Protein AF-A0A355GIK4-F1 (afdb_monomer)

Mean predicted aligned error: 14.81 Å

Foldseek 3Di:
DDPDPPPPDDADPPDDDDRDPDDPPVCPCVLVVLLVSLVPDDDDQDAKDWDKDKDFDCVQPPDPVVCVVPDPDDRDGDIAIDTAFIAGNVSHTPDGDDDPVVVVVVCVQVVDVVNVVVVVVPPPPDPDDDDDPPVPPDP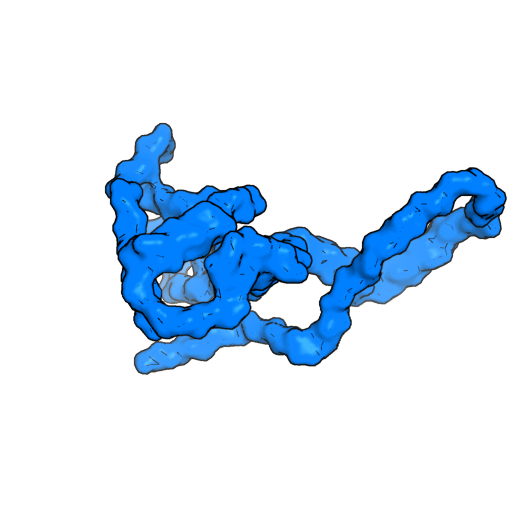RPPPVPPDRPDDDPPDD

Solvent-accessible surface area (backbone atoms only — not comparable to full-atom values): 10556 Å² total; per-residue (Å²): 134,83,88,74,68,84,65,94,70,64,90,62,58,94,88,48,93,62,82,56,78,85,72,72,84,85,59,78,58,53,59,59,52,52,49,51,47,60,76,74,47,93,73,75,92,66,76,65,45,78,43,65,46,78,48,68,48,70,87,59,58,51,58,64,79,61,39,64,75,75,41,92,66,82,84,64,83,54,74,43,78,38,70,33,35,35,26,37,78,86,60,47,75,78,43,80,45,73,54,65,66,59,46,52,55,51,44,64,55,68,73,32,66,66,55,50,52,50,56,63,69,68,54,70,91,79,76,76,87,79,85,79,82,71,77,76,73,70,73,80,81,77,60,89,81,64,78,79,81,74,69,80,82,87,76,132

Radius of gyration: 21.33 Å; Cα contacts (8 Å, |Δi|>4): 105; chains: 1; bounding box: 46×63×47 Å

pLDDT: mean 70.77, std 18.94, range [31.16, 92.62]

Structure (mmCIF, N/CA/C/O backbone):
data_AF-A0A355GIK4-F1
#
_entry.id   AF-A0A355GIK4-F1
#
loop_
_atom_site.group_PDB
_atom_site.id
_atom_site.type_symbol
_atom_site.label_atom_id
_atom_site.label_alt_id
_atom_site.label_comp_id
_atom_site.label_asym_id
_atom_site.label_entity_id
_atom_site.label_seq_id
_atom_site.pdbx_PDB_ins_code
_atom_site.Cartn_x
_atom_site.Cartn_y
_atom_site.Cartn_z
_atom_site.occupancy
_atom_site.B_iso_or_equiv
_atom_site.auth_seq_id
_atom_site.auth_comp_id
_atom_site.auth_asym_id
_atom_site.auth_atom_id
_atom_site.pdbx_PDB_model_num
ATOM 1 N N . TYR A 1 1 ? -5.001 -15.702 9.361 1.00 47.53 1 TYR A N 1
ATOM 2 C CA . TYR A 1 1 ? -5.570 -14.662 8.485 1.00 47.53 1 TYR A CA 1
ATOM 3 C C . TYR A 1 1 ? -7.076 -14.863 8.499 1.00 47.53 1 TYR A C 1
ATOM 5 O O . TYR A 1 1 ? -7.494 -16.013 8.506 1.00 47.53 1 TYR A O 1
ATOM 13 N N . TYR A 1 2 ? -7.875 -13.801 8.593 1.00 42.12 2 TYR A N 1
ATOM 14 C CA . TYR A 1 2 ? -9.332 -13.912 8.485 1.00 42.12 2 TYR A CA 1
ATOM 15 C C . TYR A 1 2 ? -9.713 -13.623 7.034 1.00 42.12 2 TYR A C 1
ATOM 17 O O . TYR A 1 2 ? -9.331 -12.581 6.499 1.00 42.12 2 TYR A O 1
ATOM 25 N N . GLU A 1 3 ? -10.399 -14.558 6.380 1.00 49.03 3 GLU A N 1
ATOM 26 C CA . GLU A 1 3 ? -10.952 -14.338 5.047 1.00 49.03 3 GLU A CA 1
ATOM 27 C C . GLU A 1 3 ? -12.165 -13.416 5.187 1.00 49.03 3 GLU A C 1
ATOM 29 O O . GLU A 1 3 ? -13.257 -13.823 5.582 1.00 49.03 3 GLU A O 1
ATOM 34 N N . LEU A 1 4 ? -11.941 -12.127 4.943 1.00 51.03 4 LEU A N 1
ATOM 35 C CA . LEU A 1 4 ? -13.014 -11.147 4.895 1.00 51.03 4 LEU A CA 1
ATOM 36 C C . LEU A 1 4 ? -13.816 -11.417 3.631 1.00 51.03 4 LEU A C 1
ATOM 38 O O . LEU A 1 4 ? -13.263 -11.305 2.539 1.00 51.03 4 LEU A O 1
ATOM 42 N N . SER A 1 5 ? -15.078 -11.809 3.839 1.00 46.28 5 SER A N 1
ATOM 43 C CA . SER A 1 5 ? -16.131 -12.070 2.850 1.00 46.28 5 SER A CA 1
ATOM 44 C C . SER A 1 5 ? -15.741 -11.664 1.423 1.00 46.28 5 SER A C 1
ATOM 46 O O . SER A 1 5 ? -15.540 -10.462 1.195 1.00 46.28 5 SER A O 1
ATOM 48 N N . PRO A 1 6 ? -15.644 -12.606 0.457 1.00 50.72 6 PRO A N 1
ATOM 49 C CA . PRO A 1 6 ? -15.477 -12.236 -0.941 1.00 50.72 6 PRO A CA 1
ATOM 50 C C . PRO A 1 6 ? -16.642 -11.305 -1.269 1.00 50.72 6 PRO A C 1
ATOM 52 O O . PRO A 1 6 ? -17.799 -11.720 -1.222 1.00 50.72 6 PRO A O 1
ATOM 55 N N . GLY A 1 7 ? -16.347 -10.012 -1.451 1.00 53.59 7 GLY A N 1
ATOM 56 C CA . GLY A 1 7 ? -17.387 -8.991 -1.553 1.00 53.59 7 GLY A CA 1
ATOM 57 C C . GLY A 1 7 ? -18.446 -9.403 -2.584 1.00 53.59 7 GLY A C 1
ATOM 58 O O . GLY A 1 7 ? -18.107 -10.123 -3.523 1.00 53.59 7 GLY A O 1
ATOM 59 N N . P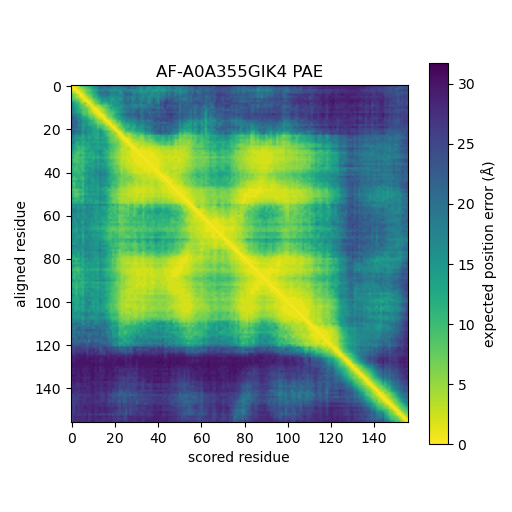RO A 1 8 ? -19.708 -8.946 -2.459 1.00 44.41 8 PRO A N 1
ATOM 60 C CA . PRO A 1 8 ? -20.866 -9.426 -3.236 1.00 44.41 8 PRO A CA 1
ATOM 61 C C . PRO A 1 8 ? -20.821 -9.035 -4.725 1.00 44.41 8 PRO A C 1
ATOM 63 O O . PRO A 1 8 ? -21.835 -8.968 -5.418 1.00 44.41 8 PRO A O 1
ATOM 66 N N . TRP A 1 9 ? -19.635 -8.719 -5.219 1.00 51.44 9 TRP A N 1
ATOM 67 C CA . TRP A 1 9 ? -19.331 -8.355 -6.576 1.00 51.44 9 TRP A CA 1
ATOM 68 C C . TRP A 1 9 ? -19.197 -9.660 -7.357 1.00 51.44 9 TRP A C 1
ATOM 70 O O . TRP A 1 9 ? -18.108 -10.206 -7.520 1.00 51.44 9 TRP A O 1
ATOM 80 N N . GLY A 1 10 ? -20.335 -10.169 -7.833 1.00 53.19 10 GLY A N 1
ATOM 81 C CA . GLY A 1 10 ? -20.323 -11.026 -9.014 1.00 53.19 10 GLY A CA 1
ATOM 82 C C . GLY A 1 10 ? -19.588 -10.328 -10.164 1.00 53.19 10 GLY A C 1
ATOM 83 O O . GLY A 1 10 ? -19.237 -9.148 -10.085 1.00 53.19 10 GLY A O 1
ATOM 84 N N . ASP A 1 11 ? -19.340 -11.045 -11.250 1.00 51.03 11 ASP A N 1
ATOM 85 C CA . ASP A 1 11 ? -18.487 -10.516 -12.304 1.00 51.03 11 ASP A CA 1
ATOM 86 C C . ASP A 1 11 ? -19.039 -9.219 -12.939 1.00 51.03 11 ASP A C 1
ATOM 88 O O . ASP A 1 11 ? -20.076 -9.200 -13.605 1.00 51.03 11 ASP A O 1
ATOM 92 N N . PHE A 1 12 ? -18.329 -8.103 -12.752 1.00 44.84 12 PHE A N 1
ATOM 93 C CA . PHE A 1 12 ? -18.653 -6.820 -13.374 1.00 44.84 12 PHE A CA 1
ATOM 94 C C . PHE A 1 12 ? -17.955 -6.694 -14.738 1.00 44.84 12 PHE A C 1
ATOM 96 O O . PHE A 1 12 ? -16.734 -6.525 -14.813 1.00 44.84 12 PHE A O 1
ATOM 103 N N . TYR A 1 13 ? -18.732 -6.731 -15.828 1.00 54.28 13 TYR A N 1
ATOM 104 C CA . TYR A 1 13 ? -18.228 -6.767 -17.213 1.00 54.28 13 TYR A CA 1
ATOM 105 C C . TYR A 1 13 ? -18.628 -5.546 -18.074 1.00 54.28 13 TY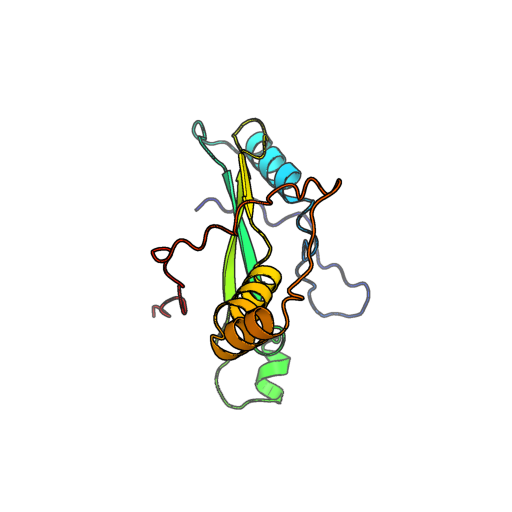R A C 1
ATOM 107 O O . TYR A 1 13 ? -19.374 -5.698 -19.042 1.00 54.28 13 TYR A O 1
ATOM 115 N N . PRO A 1 14 ? -18.140 -4.317 -17.820 1.00 43.53 14 PRO A N 1
ATOM 116 C CA . PRO A 1 14 ? -18.513 -3.170 -18.654 1.00 43.53 14 PRO A CA 1
ATOM 117 C C . PRO A 1 14 ? -17.868 -3.179 -20.058 1.00 43.53 14 PRO A C 1
ATOM 119 O O . PRO A 1 14 ? -18.393 -2.532 -20.954 1.00 43.53 14 PRO A O 1
ATOM 122 N N . TYR A 1 15 ? -16.757 -3.905 -20.275 1.00 50.78 15 TYR A N 1
ATOM 123 C CA . TYR A 1 15 ? -16.019 -3.934 -21.557 1.00 50.78 15 TYR A CA 1
ATOM 124 C C . TYR A 1 15 ? -15.461 -5.327 -21.925 1.00 50.78 15 TYR A C 1
ATOM 126 O O . TYR A 1 15 ? -14.346 -5.446 -22.431 1.00 50.78 15 TYR A O 1
ATOM 134 N N . GLY A 1 16 ? -16.222 -6.396 -21.666 1.00 55.69 16 GLY A N 1
ATOM 135 C CA . GLY A 1 16 ? -15.879 -7.769 -22.069 1.00 55.69 16 GLY A CA 1
ATOM 136 C C . GLY A 1 16 ? -15.727 -8.752 -20.907 1.00 55.69 16 GLY A C 1
ATOM 137 O O . GLY A 1 16 ? -15.741 -8.360 -19.746 1.00 55.69 16 GLY A O 1
ATOM 138 N N . LYS A 1 17 ? -15.570 -10.044 -21.234 1.00 56.59 17 LYS A N 1
ATOM 139 C CA . LYS A 1 17 ? -15.537 -11.179 -20.284 1.00 56.59 17 LYS A CA 1
ATOM 140 C C . LYS A 1 17 ? -14.224 -11.325 -19.494 1.00 56.59 17 LYS A C 1
ATOM 142 O O . LYS A 1 17 ? -13.940 -12.389 -18.956 1.00 56.59 17 LYS A O 1
ATOM 147 N N . LEU A 1 18 ? -13.387 -10.290 -19.452 1.00 54.59 18 LEU A N 1
ATOM 148 C CA . LEU A 1 18 ? -12.203 -10.291 -18.597 1.00 54.59 18 LEU A CA 1
ATOM 149 C C . LEU A 1 18 ? -12.644 -9.936 -17.178 1.00 54.59 18 LEU A C 1
ATOM 151 O O . LEU A 1 18 ? -13.112 -8.822 -16.947 1.00 54.59 18 LEU A O 1
ATOM 155 N N . GLY A 1 19 ? -12.495 -10.881 -16.246 1.00 51.72 19 GLY A N 1
ATOM 156 C CA . GLY A 1 19 ? -12.782 -10.669 -14.829 1.00 51.72 19 GLY A CA 1
ATOM 157 C C . GLY A 1 19 ? -12.027 -9.446 -14.316 1.00 51.72 19 GLY A C 1
ATOM 158 O O . GLY A 1 19 ? -10.795 -9.437 -14.233 1.00 51.72 19 GLY A O 1
ATOM 159 N N . ARG A 1 20 ? -12.757 -8.372 -14.020 1.00 48.62 20 ARG A N 1
ATOM 160 C CA . ARG A 1 20 ? -12.168 -7.142 -13.506 1.00 48.62 20 ARG A CA 1
ATOM 161 C C . ARG A 1 20 ? -12.103 -7.279 -11.992 1.00 48.62 20 ARG A C 1
ATOM 163 O O . ARG A 1 20 ? -13.096 -7.075 -11.306 1.00 48.62 20 ARG A O 1
ATOM 170 N N . ARG A 1 21 ? -10.925 -7.607 -11.455 1.00 54.34 21 ARG A N 1
ATOM 171 C CA . ARG A 1 21 ? -10.657 -7.379 -10.028 1.00 54.34 21 ARG A CA 1
ATOM 172 C C . ARG A 1 21 ? -10.851 -5.878 -9.798 1.00 54.34 21 ARG A C 1
ATOM 174 O O . ARG A 1 21 ? -10.196 -5.076 -10.460 1.00 54.34 21 ARG A O 1
ATOM 181 N N . HIS A 1 22 ? -11.838 -5.490 -8.996 1.00 52.84 22 HIS A N 1
ATOM 182 C CA . HIS A 1 22 ? -12.151 -4.083 -8.763 1.00 52.84 22 HIS A CA 1
ATOM 183 C C . HIS A 1 22 ? -10.952 -3.423 -8.078 1.00 52.84 22 HIS A C 1
ATOM 185 O O . HIS A 1 22 ? -10.655 -3.703 -6.921 1.00 52.84 22 HIS A O 1
ATOM 191 N N . TYR A 1 23 ? -10.235 -2.580 -8.815 1.00 59.97 23 TYR A N 1
ATOM 192 C CA . TYR A 1 23 ? -9.110 -1.823 -8.285 1.00 59.97 23 TYR A CA 1
ATOM 193 C C . TYR A 1 23 ? -9.649 -0.583 -7.578 1.00 59.97 23 TYR A C 1
ATOM 195 O O . TYR A 1 23 ? -10.276 0.259 -8.223 1.00 59.97 23 TYR A O 1
ATOM 203 N N . ASP A 1 24 ? -9.367 -0.431 -6.287 1.00 64.75 24 ASP A N 1
ATOM 204 C CA . ASP A 1 24 ? -9.432 0.883 -5.649 1.00 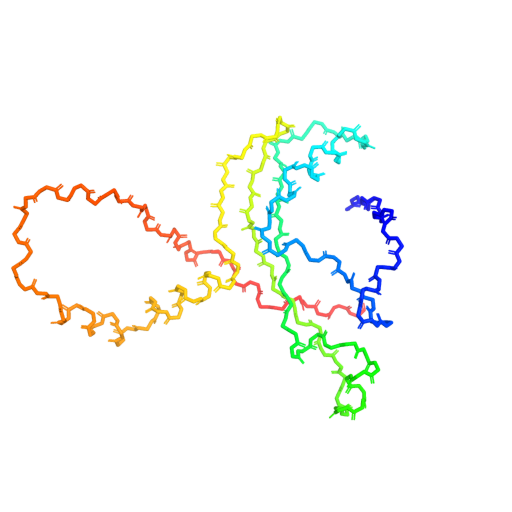64.75 24 ASP A CA 1
ATOM 205 C C . ASP A 1 24 ? -8.175 1.667 -6.047 1.00 64.75 24 ASP A C 1
ATOM 207 O O . ASP A 1 24 ? -7.173 1.690 -5.334 1.00 64.75 24 ASP A O 1
ATOM 211 N N . THR A 1 25 ? -8.194 2.233 -7.257 1.00 61.22 25 THR A N 1
ATOM 212 C CA . THR A 1 25 ? -7.037 2.932 -7.835 1.00 61.22 25 THR A CA 1
ATOM 213 C C . THR A 1 25 ? -6.675 4.212 -7.089 1.00 61.22 25 THR A C 1
ATOM 215 O O . THR A 1 25 ? -5.535 4.657 -7.187 1.00 61.22 25 THR A O 1
ATOM 218 N N . THR A 1 26 ? -7.631 4.830 -6.391 1.00 68.88 26 THR A N 1
ATOM 219 C CA . THR A 1 26 ? -7.406 6.074 -5.640 1.00 68.88 26 THR A CA 1
ATOM 220 C C . THR A 1 26 ? -7.113 5.801 -4.165 1.00 68.88 26 THR A C 1
ATOM 222 O O . THR A 1 26 ? -6.358 6.544 -3.532 1.00 68.88 26 THR A O 1
ATOM 225 N N . GLY A 1 27 ? -7.603 4.679 -3.637 1.00 70.69 27 GLY A N 1
ATOM 226 C CA . GLY A 1 27 ? -7.414 4.285 -2.248 1.00 70.69 27 GLY A CA 1
ATOM 227 C C . GLY A 1 27 ? -8.363 4.986 -1.283 1.00 70.69 27 GLY A C 1
ATOM 228 O O . GLY A 1 27 ? -8.035 5.181 -0.108 1.00 70.69 27 GLY A O 1
ATOM 229 N N . ASP A 1 28 ? -9.516 5.423 -1.783 1.00 78.25 28 ASP A N 1
ATOM 230 C CA . ASP A 1 28 ? -10.470 6.214 -1.007 1.00 78.25 28 ASP A CA 1
ATOM 231 C C . ASP A 1 28 ? -11.430 5.333 -0.203 1.00 78.25 28 ASP A C 1
ATOM 233 O O . ASP A 1 28 ? -11.985 5.775 0.805 1.00 78.25 28 ASP A O 1
ATOM 237 N N . ALA A 1 29 ? -11.602 4.064 -0.587 1.00 80.94 29 ALA A N 1
ATOM 238 C CA . ALA A 1 29 ? -12.563 3.177 0.058 1.00 80.94 29 ALA A CA 1
ATOM 239 C C . ALA A 1 29 ? -12.020 2.506 1.331 1.00 80.94 29 ALA A C 1
ATOM 241 O O . ALA A 1 29 ? -12.800 1.922 2.084 1.00 80.94 29 ALA A O 1
ATOM 242 N N . TRP A 1 30 ? -10.715 2.592 1.609 1.00 81.38 30 TRP A N 1
ATOM 243 C CA . TRP A 1 30 ? -10.048 1.782 2.640 1.00 81.38 30 TRP A CA 1
ATOM 244 C C . TRP A 1 30 ? -10.573 1.990 4.050 1.00 81.38 30 TRP A C 1
ATOM 246 O O . TRP A 1 30 ? -10.777 1.014 4.763 1.00 81.38 30 TRP A O 1
ATOM 256 N N . VAL A 1 31 ? -10.837 3.240 4.444 1.00 86.00 31 VAL A N 1
ATOM 257 C CA . VAL A 1 31 ? -11.392 3.527 5.776 1.00 86.00 31 VAL A CA 1
ATOM 258 C C . VAL A 1 31 ? -12.768 2.885 5.902 1.00 86.00 31 VAL A C 1
ATOM 260 O O . VAL A 1 31 ? -13.039 2.192 6.872 1.00 86.00 31 VAL A O 1
ATOM 263 N N . ARG A 1 32 ? -13.615 3.028 4.878 1.00 85.94 32 ARG A N 1
ATOM 264 C CA . ARG A 1 32 ? -14.947 2.417 4.878 1.00 85.94 32 ARG A CA 1
ATOM 265 C C . ARG A 1 32 ? -14.872 0.890 4.899 1.00 85.94 32 ARG A C 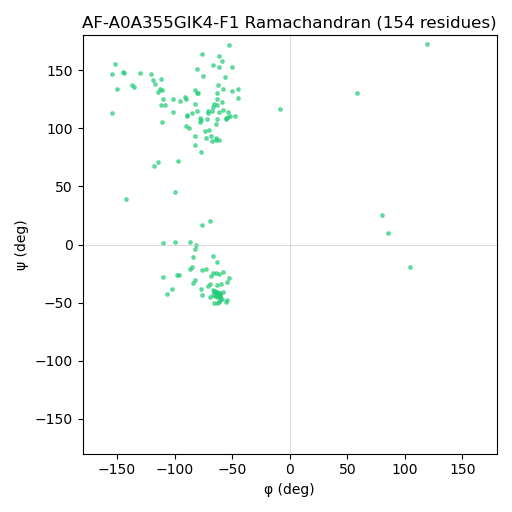1
ATOM 267 O O . ARG A 1 32 ? -15.642 0.262 5.610 1.00 85.94 32 ARG A O 1
ATOM 274 N N . MET A 1 33 ? -13.948 0.291 4.149 1.00 83.94 33 MET A N 1
ATOM 275 C CA . MET A 1 33 ? -13.728 -1.159 4.161 1.00 83.94 33 MET A CA 1
ATOM 276 C C . MET A 1 33 ? -13.254 -1.654 5.530 1.00 83.94 33 MET A C 1
ATOM 278 O O . MET A 1 33 ? -13.765 -2.660 6.016 1.00 83.94 33 MET A O 1
ATOM 282 N N . ALA A 1 34 ? -12.325 -0.935 6.160 1.00 85.75 34 ALA A N 1
ATOM 283 C CA . ALA A 1 34 ? -11.834 -1.236 7.498 1.00 85.75 34 ALA A CA 1
ATOM 284 C C . ALA A 1 34 ? -12.963 -1.154 8.536 1.00 85.75 34 ALA A C 1
ATOM 286 O O . ALA A 1 34 ? -13.185 -2.112 9.268 1.00 85.75 34 ALA A O 1
ATOM 287 N N . MET A 1 35 ? -13.743 -0.069 8.538 1.00 89.69 35 MET A N 1
ATOM 288 C CA . MET A 1 35 ? -14.850 0.091 9.486 1.00 89.69 35 MET A CA 1
ATOM 289 C C . MET A 1 35 ? -15.967 -0.927 9.264 1.00 89.69 35 MET A C 1
ATOM 291 O O . MET A 1 35 ? -16.466 -1.499 10.226 1.00 89.69 35 MET A O 1
ATOM 295 N N . ASN A 1 36 ? -16.320 -1.218 8.009 1.00 88.19 36 ASN A N 1
ATOM 296 C CA . ASN A 1 36 ? -17.293 -2.266 7.703 1.00 88.19 36 ASN A CA 1
ATOM 297 C C . ASN A 1 36 ? -16.794 -3.647 8.140 1.00 88.19 36 ASN A C 1
ATOM 299 O O . ASN A 1 36 ? -17.589 -4.480 8.549 1.00 88.19 36 ASN A O 1
ATOM 303 N N . THR A 1 37 ? -15.490 -3.901 8.042 1.00 83.50 37 THR A N 1
ATOM 304 C CA . THR A 1 37 ? -14.900 -5.153 8.519 1.00 83.50 37 THR A CA 1
ATOM 305 C C . THR A 1 37 ? -15.081 -5.292 10.024 1.00 83.50 37 THR A C 1
ATOM 307 O O . THR A 1 37 ? -15.589 -6.316 10.471 1.00 83.50 37 THR A O 1
ATOM 310 N N . LEU A 1 38 ? -14.728 -4.257 10.791 1.00 86.88 38 LEU A N 1
ATOM 311 C CA . LEU A 1 38 ? -14.896 -4.272 12.245 1.00 86.88 38 LEU A CA 1
ATOM 312 C C . LEU A 1 38 ? -16.368 -4.422 12.655 1.00 86.88 38 LEU A C 1
ATOM 314 O O . LEU A 1 38 ? -16.695 -5.208 13.529 1.00 86.88 38 LEU A O 1
ATOM 318 N N . ASP A 1 39 ? -17.275 -3.716 11.980 1.00 88.06 39 ASP A N 1
ATOM 319 C CA . ASP A 1 39 ? -18.710 -3.763 12.291 1.00 88.06 39 ASP A CA 1
ATOM 320 C C . ASP A 1 39 ? -19.361 -5.120 11.965 1.00 88.06 39 ASP A C 1
ATOM 322 O O . ASP A 1 39 ? -20.382 -5.485 12.547 1.00 88.06 39 ASP A O 1
ATOM 326 N N . LYS A 1 40 ? -18.811 -5.866 10.999 1.00 85.94 40 LYS A N 1
ATOM 327 C CA . LYS A 1 40 ? -19.427 -7.094 10.466 1.00 85.94 40 LYS A CA 1
ATOM 328 C C . LYS A 1 40 ? -18.706 -8.382 10.845 1.00 85.94 40 LYS A C 1
ATOM 330 O O . LYS A 1 40 ? -19.137 -9.445 10.401 1.00 85.94 40 LYS A O 1
ATOM 335 N N . THR A 1 41 ? -17.632 -8.317 11.625 1.00 82.88 41 THR A N 1
ATOM 336 C CA . THR A 1 41 ? -16.873 -9.504 12.033 1.00 82.88 41 THR A CA 1
ATOM 337 C C . THR A 1 41 ? -16.642 -9.517 13.535 1.00 82.88 41 THR A C 1
ATOM 339 O O . THR A 1 41 ? -16.507 -8.471 14.159 1.00 82.88 41 THR A O 1
ATOM 342 N N . GLU A 1 42 ? -16.603 -10.709 14.129 1.00 87.44 42 GLU A N 1
ATOM 343 C CA . GLU A 1 42 ? -16.149 -10.862 15.509 1.00 87.44 42 GLU A CA 1
ATOM 344 C C . GLU A 1 42 ? -14.623 -10.850 15.542 1.00 87.44 42 GLU A C 1
ATOM 346 O O . GLU A 1 42 ? -13.961 -11.565 14.786 1.00 87.44 42 GLU A O 1
ATOM 351 N N . HIS A 1 43 ? -14.058 -10.033 16.422 1.00 84.31 43 HIS A N 1
ATOM 352 C CA . HIS A 1 43 ? -12.619 -9.908 16.570 1.00 84.31 43 HIS A CA 1
ATOM 353 C C . HIS A 1 43 ? -12.254 -9.498 17.996 1.00 84.31 43 HIS A C 1
ATOM 355 O O . HIS A 1 43 ? -13.031 -8.866 18.714 1.00 84.31 43 HIS A O 1
ATOM 361 N N . GLU A 1 44 ? -11.033 -9.831 18.399 1.00 89.50 44 GLU A N 1
ATOM 362 C CA . GLU A 1 44 ? -10.441 -9.290 19.619 1.00 89.50 44 GLU A CA 1
ATOM 363 C C . GLU A 1 44 ? -10.299 -7.755 19.534 1.00 89.50 44 GLU A C 1
ATOM 365 O O . GLU A 1 44 ? -10.353 -7.183 18.435 1.00 89.50 44 GLU A O 1
ATOM 370 N N . PRO A 1 45 ? -10.128 -7.054 20.670 1.00 89.12 45 PRO A N 1
ATOM 371 C CA . PRO A 1 45 ? -9.855 -5.623 20.659 1.00 89.12 45 PRO A CA 1
ATOM 372 C C . PRO A 1 45 ? -8.644 -5.307 19.776 1.00 89.12 45 PRO A C 1
ATOM 374 O O . PRO A 1 45 ? -7.517 -5.707 20.065 1.00 89.12 45 PRO A O 1
ATOM 377 N N . MET A 1 46 ? -8.877 -4.590 18.678 1.00 87.25 46 MET A N 1
ATOM 378 C CA . MET A 1 46 ? -7.805 -4.203 17.768 1.00 87.25 46 MET A CA 1
ATOM 379 C C . MET A 1 46 ? -7.063 -2.985 18.313 1.00 87.25 46 MET A C 1
ATOM 381 O O . MET A 1 46 ? -7.643 -2.142 18.988 1.00 87.25 46 MET A O 1
ATOM 385 N N . LEU A 1 47 ? -5.777 -2.866 17.987 1.00 90.56 47 LEU A N 1
ATOM 386 C CA . LEU A 1 47 ? -4.986 -1.665 18.287 1.00 90.56 47 LEU A CA 1
ATOM 387 C C . LEU A 1 47 ? -4.807 -0.784 17.054 1.00 90.56 47 LEU A C 1
ATOM 389 O O . LEU A 1 47 ? -4.773 0.441 17.152 1.00 90.56 47 LEU A O 1
ATOM 393 N N . ARG A 1 48 ? -4.624 -1.415 15.890 1.00 90.88 48 ARG A N 1
ATOM 394 C CA . ARG A 1 48 ? -4.358 -0.763 14.608 1.00 90.88 48 ARG A CA 1
ATOM 395 C C . ARG A 1 48 ? -4.811 -1.661 13.469 1.00 90.88 48 ARG A C 1
ATOM 397 O O . ARG A 1 48 ? -4.653 -2.876 13.532 1.00 90.88 48 ARG A O 1
ATOM 404 N N . ILE A 1 49 ? -5.265 -1.034 12.398 1.00 90.56 49 ILE A N 1
ATOM 405 C CA . ILE A 1 49 ? -5.585 -1.656 11.121 1.00 90.56 49 ILE A CA 1
ATOM 406 C C . ILE A 1 49 ? -4.535 -1.190 10.115 1.00 90.56 49 ILE A C 1
ATOM 408 O O . ILE A 1 49 ? -4.312 0.012 9.941 1.00 90.56 49 ILE A O 1
ATOM 412 N N . LEU A 1 50 ? -3.871 -2.142 9.462 1.00 91.88 50 LEU A N 1
ATOM 413 C CA . LEU A 1 50 ? -2.851 -1.868 8.454 1.00 91.88 50 LEU A CA 1
ATOM 414 C C . LEU A 1 50 ? -3.452 -2.049 7.062 1.00 91.88 50 LEU A C 1
ATOM 416 O O . LEU A 1 50 ? -3.790 -3.160 6.662 1.00 91.88 50 LEU A O 1
ATOM 420 N N . CYS A 1 51 ? -3.561 -0.960 6.308 1.00 87.75 51 CYS A N 1
ATOM 421 C CA . CYS A 1 51 ? -3.977 -1.016 4.913 1.00 87.75 51 CYS A CA 1
ATOM 422 C C . CYS A 1 51 ? -2.750 -1.205 4.029 1.00 87.75 51 CYS A C 1
ATOM 424 O O . CYS A 1 51 ? -1.924 -0.295 3.905 1.00 87.75 51 CYS A O 1
ATOM 426 N N . ILE A 1 52 ? -2.646 -2.375 3.406 1.00 87.88 52 ILE A N 1
ATOM 427 C CA . ILE A 1 52 ? -1.566 -2.725 2.486 1.00 87.88 52 ILE A CA 1
ATOM 428 C C . ILE A 1 52 ? -2.089 -2.588 1.055 1.00 87.88 52 ILE A C 1
ATOM 430 O O . ILE A 1 52 ? -3.105 -3.172 0.696 1.00 87.88 52 ILE A O 1
ATOM 434 N N . GLU A 1 53 ? -1.391 -1.802 0.244 1.00 85.62 53 GLU A N 1
ATOM 435 C CA . GLU A 1 53 ? -1.560 -1.780 -1.205 1.00 85.62 53 GLU A CA 1
ATOM 436 C C . GLU A 1 53 ? -0.762 -2.916 -1.823 1.00 85.62 53 GLU A C 1
ATOM 438 O O . GLU A 1 53 ? 0.421 -3.095 -1.529 1.00 85.62 53 GLU A O 1
ATOM 443 N N . GLU A 1 54 ? -1.422 -3.633 -2.720 1.00 84.81 54 GLU A N 1
ATOM 444 C CA . GLU A 1 54 ? -0.820 -4.597 -3.621 1.00 84.81 54 GLU A CA 1
ATOM 445 C C . GLU A 1 54 ? -0.852 -4.005 -5.034 1.00 84.81 54 GLU A C 1
ATOM 447 O O . GLU A 1 54 ? -1.910 -3.662 -5.560 1.00 84.81 54 GLU A O 1
ATOM 452 N N . THR A 1 55 ? 0.319 -3.835 -5.639 1.00 81.31 55 THR A N 1
ATOM 453 C CA . THR A 1 55 ? 0.487 -3.320 -6.999 1.00 81.31 55 THR A CA 1
ATOM 454 C C . THR A 1 55 ? 0.989 -4.429 -7.910 1.00 81.31 55 THR A C 1
ATOM 456 O O . THR A 1 55 ? 1.959 -5.117 -7.595 1.00 81.31 55 THR A O 1
ATOM 459 N N . TRP A 1 56 ? 0.358 -4.566 -9.074 1.00 76.62 56 TRP A N 1
ATOM 460 C CA . TRP A 1 56 ? 0.661 -5.605 -10.058 1.00 76.62 56 TRP A CA 1
ATOM 461 C C . TRP A 1 56 ? 1.262 -4.978 -11.301 1.00 76.62 56 TRP A C 1
ATOM 463 O O . TRP A 1 56 ? 0.714 -4.016 -11.854 1.00 76.62 56 TRP A O 1
ATOM 473 N N . CYS A 1 57 ? 2.348 -5.549 -11.809 1.00 71.75 57 CYS A N 1
ATOM 474 C CA . CYS A 1 57 ? 2.840 -5.125 -13.107 1.00 71.75 57 CYS A CA 1
ATOM 475 C C . CYS A 1 57 ? 1.957 -5.749 -14.195 1.00 71.75 57 CYS A C 1
ATOM 477 O O . CYS A 1 57 ? 2.050 -6.945 -14.459 1.00 71.75 57 CYS A O 1
ATOM 479 N N . LYS A 1 58 ? 1.103 -4.951 -14.854 1.00 70.25 58 LYS A N 1
ATOM 480 C CA . LYS A 1 58 ? 0.168 -5.443 -15.892 1.00 70.25 58 LYS A CA 1
ATOM 481 C C . LYS A 1 58 ? 0.839 -6.261 -17.000 1.00 70.25 58 LYS A C 1
ATOM 483 O O . LYS A 1 58 ? 0.188 -7.105 -17.601 1.00 70.25 58 LYS A O 1
ATOM 488 N N . LYS A 1 59 ? 2.117 -5.987 -17.283 1.00 70.62 59 LYS A N 1
ATOM 489 C CA . LYS A 1 59 ? 2.910 -6.726 -18.270 1.00 70.62 59 LYS A CA 1
ATOM 490 C C . LYS A 1 59 ? 3.169 -8.174 -17.839 1.00 70.62 59 LYS A C 1
ATOM 492 O O . LYS A 1 59 ? 3.140 -9.052 -18.689 1.00 70.62 59 LYS A O 1
ATOM 497 N N . TYR A 1 60 ? 3.422 -8.396 -16.550 1.00 71.81 60 TYR A N 1
ATOM 498 C CA . TYR A 1 60 ? 3.829 -9.695 -16.008 1.00 71.81 60 TYR A CA 1
ATOM 499 C C . TYR A 1 60 ? 2.653 -10.473 -15.399 1.00 71.81 60 TYR A C 1
ATOM 501 O O . TYR A 1 60 ? 2.623 -11.693 -15.460 1.00 71.81 60 TYR A O 1
ATOM 509 N N . ASN A 1 61 ? 1.606 -9.784 -14.937 1.00 75.06 61 ASN A N 1
ATOM 510 C CA . ASN A 1 61 ? 0.412 -10.413 -14.362 1.00 75.06 61 ASN A CA 1
ATOM 511 C C . ASN A 1 61 ? -0.748 -10.491 -15.371 1.00 75.06 61 ASN A C 1
ATOM 513 O O . ASN A 1 61 ? -1.890 -10.150 -15.055 1.00 75.06 61 ASN A O 1
ATOM 517 N N . LEU A 1 62 ? -0.457 -10.913 -16.605 1.00 76.69 62 LEU A N 1
ATOM 518 C CA . LEU A 1 62 ? -1.491 -11.198 -17.606 1.00 76.69 62 LEU A CA 1
ATOM 519 C C . LEU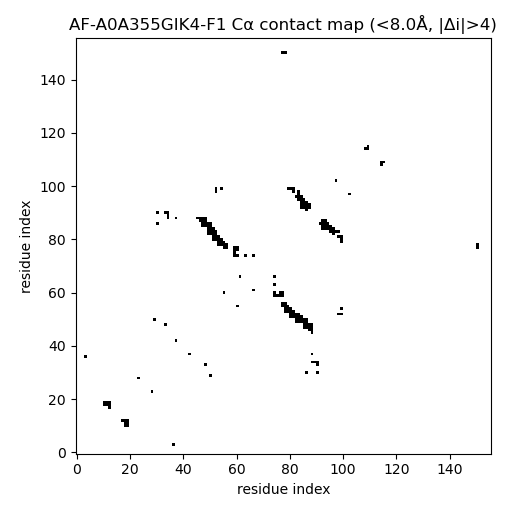 A 1 62 ? -2.341 -12.414 -17.175 1.00 76.69 62 LEU A C 1
ATOM 521 O O . LEU A 1 62 ? -1.854 -13.266 -16.423 1.00 76.69 62 LEU A O 1
ATOM 525 N N . PRO A 1 63 ? -3.603 -12.528 -17.633 1.00 79.75 63 PRO A N 1
ATOM 526 C CA . PRO A 1 63 ? -4.369 -13.767 -17.493 1.00 79.75 63 PRO A CA 1
ATOM 527 C C . PRO A 1 63 ? -3.617 -14.949 -18.116 1.00 79.75 63 PRO A C 1
ATOM 529 O O . PRO A 1 63 ? -3.002 -14.765 -19.165 1.00 79.75 63 PRO A O 1
ATOM 532 N N . ASP A 1 64 ? -3.707 -16.140 -17.518 1.00 81.00 64 ASP A N 1
ATOM 533 C CA . ASP A 1 64 ? -2.924 -17.322 -17.936 1.00 81.00 64 ASP A CA 1
ATOM 534 C C . ASP A 1 64 ? -3.109 -17.638 -19.422 1.00 81.00 64 ASP A C 1
ATOM 536 O O . ASP A 1 64 ? -2.145 -17.667 -20.173 1.00 81.00 64 ASP A O 1
ATOM 540 N N . MET A 1 65 ? -4.359 -17.657 -19.896 1.00 81.38 65 MET A N 1
ATOM 541 C CA . MET A 1 65 ? -4.678 -17.858 -21.316 1.00 81.38 65 MET A CA 1
ATOM 542 C C . MET A 1 65 ? -3.971 -16.866 -22.261 1.00 81.38 65 MET A C 1
ATOM 544 O O . MET A 1 65 ? -3.691 -17.197 -23.408 1.00 81.38 65 MET A O 1
ATOM 548 N N . VAL A 1 66 ? -3.719 -15.630 -21.816 1.00 83.12 66 VAL A N 1
ATOM 549 C CA . VAL A 1 66 ? -3.019 -14.611 -22.617 1.00 83.12 66 VAL A CA 1
ATOM 550 C C . VAL A 1 66 ? -1.504 -14.772 -22.506 1.00 83.12 66 VAL A C 1
ATOM 552 O O . VAL A 1 66 ? -0.794 -14.471 -23.465 1.00 83.12 66 VAL A O 1
ATOM 555 N N . TRP A 1 67 ? -1.012 -15.212 -21.348 1.00 85.62 67 TRP A N 1
ATOM 556 C CA . TRP A 1 67 ? 0.400 -15.496 -21.122 1.00 85.62 67 TRP A CA 1
ATOM 557 C C . TRP A 1 67 ? 0.862 -16.684 -21.971 1.00 85.62 67 TRP A C 1
ATOM 559 O O . TRP A 1 67 ? 1.791 -16.523 -22.758 1.00 85.62 67 TRP A O 1
ATOM 569 N N . ASP A 1 68 ? 0.134 -17.801 -21.919 1.00 89.31 68 ASP A N 1
ATOM 570 C CA . ASP A 1 68 ? 0.452 -19.055 -22.621 1.00 89.31 68 ASP A CA 1
ATOM 571 C C . ASP A 1 68 ? 0.473 -18.898 -24.151 1.00 89.31 68 ASP A C 1
ATOM 573 O O . ASP A 1 68 ? 1.147 -19.634 -24.863 1.00 89.31 68 ASP A O 1
ATOM 577 N N . GLN A 1 69 ? -0.260 -17.916 -24.688 1.00 89.88 69 GLN A N 1
ATOM 578 C CA . GLN A 1 69 ? -0.235 -17.588 -26.119 1.00 89.88 69 GLN A CA 1
ATOM 579 C C . GLN A 1 69 ? 1.013 -16.807 -26.547 1.00 89.88 69 GLN A C 1
ATOM 581 O O . GLN A 1 69 ? 1.310 -16.735 -27.739 1.00 89.88 69 GLN A O 1
ATOM 586 N N . ARG A 1 70 ? 1.687 -16.135 -25.610 1.00 87.25 70 ARG A N 1
ATOM 587 C CA . ARG A 1 70 ? 2.776 -15.188 -25.893 1.00 87.25 70 ARG A CA 1
ATOM 588 C C . ARG A 1 70 ? 4.140 -15.698 -25.458 1.00 87.25 70 ARG A C 1
ATOM 590 O O . ARG A 1 70 ? 5.137 -15.262 -26.029 1.00 87.25 70 ARG A O 1
ATOM 597 N N . TYR A 1 71 ? 4.174 -16.553 -24.444 1.00 87.81 71 TYR A N 1
ATOM 598 C CA . TYR A 1 71 ? 5.385 -16.983 -23.767 1.00 87.81 71 TYR A CA 1
ATOM 599 C C . TYR A 1 71 ? 5.331 -18.493 -23.525 1.00 87.81 71 TYR A C 1
ATOM 601 O O . TYR A 1 71 ? 4.297 -19.022 -23.133 1.00 87.81 71 TYR A O 1
ATOM 609 N N . GLU A 1 72 ? 6.452 -19.177 -23.757 1.00 90.31 72 GLU A N 1
ATOM 610 C CA . GLU A 1 72 ? 6.608 -20.611 -23.453 1.00 90.31 72 GLU A CA 1
ATOM 611 C C . GLU A 1 72 ? 7.021 -20.848 -21.992 1.00 90.31 72 GLU A C 1
ATOM 613 O O . GLU A 1 72 ? 6.877 -21.945 -21.456 1.00 90.31 72 GLU A O 1
ATOM 618 N N . GLU A 1 73 ? 7.556 -19.813 -21.345 1.00 89.81 73 GLU A N 1
ATOM 619 C CA . GLU A 1 73 ? 7.980 -19.858 -19.953 1.00 89.81 73 GLU A CA 1
ATOM 620 C C . GLU A 1 73 ? 6.782 -19.809 -18.995 1.00 89.81 73 GLU A C 1
ATOM 622 O O . GLU A 1 73 ? 5.798 -19.110 -19.262 1.00 89.81 73 GLU A O 1
ATOM 627 N N . PRO A 1 74 ? 6.853 -20.516 -17.853 1.00 85.50 74 PRO A N 1
ATOM 628 C CA . PRO A 1 74 ? 5.815 -20.436 -16.841 1.00 85.50 74 PRO A CA 1
ATOM 629 C C . PRO A 1 74 ? 5.719 -19.008 -16.302 1.00 85.50 74 PRO A C 1
ATOM 631 O O . PRO A 1 74 ? 6.728 -18.350 -16.041 1.00 85.50 74 PRO A O 1
ATOM 634 N N . LYS A 1 75 ? 4.486 -18.531 -16.125 1.00 84.06 75 LYS A N 1
ATOM 635 C CA . LYS A 1 75 ? 4.241 -17.196 -15.587 1.00 84.06 75 LYS A CA 1
ATOM 636 C C . LYS A 1 75 ? 4.719 -17.110 -14.144 1.00 84.06 75 LYS A C 1
ATOM 638 O O . LYS A 1 75 ? 4.189 -17.798 -13.274 1.00 84.06 75 LYS A O 1
ATOM 643 N N . ASP A 1 76 ? 5.645 -16.198 -13.889 1.00 83.75 76 ASP A N 1
ATOM 644 C CA . ASP A 1 76 ? 6.024 -15.819 -12.534 1.00 83.75 76 ASP A CA 1
ATOM 645 C C . ASP A 1 76 ? 5.160 -14.646 -12.054 1.00 83.75 76 ASP A C 1
ATOM 647 O O . ASP A 1 76 ? 5.046 -13.611 -12.721 1.00 83.75 76 ASP A O 1
ATOM 651 N N . PHE A 1 77 ? 4.502 -14.816 -10.909 1.00 78.19 77 PHE A N 1
ATOM 652 C CA . PHE A 1 77 ? 3.546 -13.838 -10.407 1.00 78.19 77 PHE A CA 1
ATOM 653 C C . PHE A 1 77 ? 4.263 -12.745 -9.618 1.00 78.19 77 PHE A C 1
ATOM 655 O O . PHE A 1 77 ? 4.809 -12.974 -8.540 1.00 78.19 77 PHE A O 1
ATOM 662 N N . GLN A 1 78 ? 4.239 -11.528 -10.157 1.00 80.06 78 GLN A N 1
ATOM 663 C CA . GLN A 1 78 ? 5.044 -10.421 -9.652 1.00 80.06 78 GLN A CA 1
ATOM 664 C C . GLN A 1 78 ? 4.156 -9.365 -8.998 1.00 80.06 78 GLN A C 1
ATOM 666 O O . GLN A 1 78 ? 3.482 -8.576 -9.669 1.00 80.06 78 GLN A O 1
ATOM 671 N N . ASN A 1 79 ? 4.183 -9.342 -7.667 1.00 83.19 79 ASN A N 1
ATOM 672 C CA . ASN A 1 79 ? 3.424 -8.414 -6.842 1.00 83.19 79 ASN A CA 1
ATOM 673 C C . ASN A 1 79 ? 4.331 -7.535 -5.994 1.00 83.19 79 ASN A C 1
ATOM 675 O O . ASN A 1 79 ? 5.309 -7.995 -5.407 1.00 83.19 79 ASN A O 1
ATOM 679 N N . TYR A 1 80 ? 3.937 -6.276 -5.860 1.00 84.69 80 TYR A N 1
ATOM 680 C CA . TYR A 1 80 ? 4.590 -5.328 -4.976 1.00 84.69 80 TYR A CA 1
ATOM 681 C C . TYR A 1 80 ? 3.647 -4.929 -3.855 1.00 84.69 80 TYR A C 1
ATOM 683 O O . TYR A 1 80 ? 2.513 -4.535 -4.111 1.00 84.69 80 TYR A O 1
ATOM 691 N N . TYR A 1 81 ? 4.136 -4.976 -2.620 1.00 88.19 81 TYR A N 1
ATOM 692 C CA . TYR A 1 81 ? 3.353 -4.621 -1.444 1.00 88.19 81 TYR A CA 1
ATOM 693 C C . TYR A 1 81 ? 3.875 -3.339 -0.812 1.00 88.19 81 TYR A C 1
ATOM 695 O O . TYR A 1 81 ? 5.084 -3.091 -0.756 1.00 88.19 81 TYR A O 1
ATOM 703 N N . ARG A 1 82 ? 2.961 -2.509 -0.312 1.00 87.19 82 ARG A N 1
ATOM 704 C CA . ARG A 1 82 ? 3.314 -1.301 0.426 1.00 87.19 82 ARG A CA 1
ATOM 705 C C . ARG A 1 82 ? 2.258 -0.945 1.458 1.00 87.19 82 ARG A C 1
ATOM 707 O O . ARG A 1 82 ? 1.075 -0.884 1.153 1.00 87.19 82 ARG A O 1
ATOM 714 N N . LEU A 1 83 ? 2.698 -0.617 2.670 1.00 90.62 83 LEU A N 1
ATOM 715 C CA . LEU A 1 83 ? 1.823 -0.009 3.666 1.00 90.62 83 LEU A CA 1
ATOM 716 C C . LEU A 1 83 ? 1.350 1.357 3.164 1.00 90.62 83 LEU A C 1
ATOM 718 O O . LEU A 1 83 ? 2.169 2.211 2.824 1.00 90.62 83 LEU A O 1
ATOM 722 N N . ARG A 1 84 ? 0.035 1.560 3.132 1.00 88.19 84 ARG A N 1
ATOM 723 C CA . ARG A 1 84 ? -0.592 2.803 2.683 1.00 88.19 84 ARG A CA 1
ATOM 724 C C . ARG A 1 84 ? -1.168 3.622 3.807 1.00 88.19 84 ARG A C 1
ATOM 726 O O . ARG A 1 84 ? -1.009 4.839 3.792 1.00 88.19 84 ARG A O 1
ATOM 733 N N . ARG A 1 85 ? -1.842 2.981 4.759 1.00 89.38 85 ARG A N 1
ATOM 734 C CA . ARG A 1 85 ? -2.431 3.666 5.910 1.00 89.38 85 ARG A CA 1
ATOM 735 C C . ARG A 1 85 ? -2.355 2.807 7.158 1.00 89.38 85 ARG A C 1
ATOM 737 O O . ARG A 1 85 ? -2.449 1.585 7.086 1.00 89.38 85 ARG A O 1
ATOM 744 N N . VAL A 1 86 ? -2.222 3.486 8.286 1.00 92.38 86 VAL A N 1
ATOM 745 C CA . VAL A 1 86 ? -2.432 2.926 9.618 1.00 92.38 86 VAL A CA 1
ATOM 746 C C . VAL A 1 86 ? -3.677 3.598 10.172 1.00 92.38 86 VAL A C 1
ATOM 748 O O . VAL A 1 86 ? -3.713 4.825 10.268 1.00 92.38 86 VAL A O 1
ATOM 751 N N . ILE A 1 87 ? -4.697 2.809 10.484 1.00 92.62 87 ILE A N 1
ATOM 752 C CA . ILE A 1 87 ? -6.005 3.287 10.939 1.00 92.62 87 ILE A CA 1
ATOM 753 C C . ILE A 1 87 ? -6.229 2.779 12.365 1.00 92.62 87 ILE A C 1
ATOM 755 O O . ILE A 1 87 ? -5.865 1.648 12.683 1.00 92.62 87 ILE A O 1
ATOM 759 N N . THR A 1 88 ? -6.767 3.613 13.247 1.00 92.56 88 THR A N 1
ATOM 760 C CA . THR A 1 88 ? -7.154 3.193 14.600 1.00 92.56 88 THR A CA 1
ATOM 761 C C . THR A 1 88 ? -8.462 2.386 14.555 1.00 92.56 88 THR A C 1
ATOM 763 O O . THR A 1 88 ? -9.172 2.433 13.549 1.00 92.56 88 THR A O 1
ATOM 766 N N . PRO A 1 89 ? -8.823 1.649 15.615 1.00 90.69 89 PRO A N 1
ATOM 767 C CA . PRO A 1 89 ? -10.098 0.923 15.677 1.00 90.69 89 PRO A CA 1
ATOM 768 C C . PRO A 1 89 ? -11.327 1.829 15.506 1.00 90.69 89 PRO A C 1
ATOM 770 O O . PRO A 1 89 ? -12.376 1.382 15.059 1.00 90.69 89 PRO A O 1
ATOM 773 N N . GLU A 1 90 ? -11.189 3.118 15.810 1.00 90.62 90 GLU A N 1
ATOM 774 C CA . GLU A 1 90 ? -12.235 4.140 15.694 1.00 90.62 90 GLU A CA 1
ATOM 775 C C . GLU A 1 90 ? -12.307 4.759 14.286 1.00 90.62 90 GLU A C 1
ATOM 777 O O . GLU A 1 90 ? -13.091 5.675 14.045 1.00 90.62 90 GLU A O 1
ATOM 782 N N . GLY A 1 91 ? -11.476 4.293 13.348 1.00 89.06 91 GLY A N 1
ATOM 783 C CA . GLY A 1 91 ? -11.455 4.780 11.968 1.00 89.06 91 GLY A CA 1
ATOM 784 C C . GLY A 1 91 ? -10.598 6.025 11.740 1.00 89.06 91 GLY A C 1
ATOM 785 O O . GLY A 1 91 ? -10.640 6.606 10.653 1.00 89.06 91 GLY A O 1
ATOM 786 N N . ILE A 1 92 ? -9.796 6.441 12.724 1.00 92.06 92 ILE A N 1
ATOM 787 C CA . ILE A 1 92 ? -8.908 7.602 12.596 1.00 92.06 92 ILE A CA 1
ATOM 788 C C . ILE A 1 92 ? -7.646 7.189 11.835 1.00 92.06 92 ILE A C 1
ATOM 790 O O . ILE A 1 92 ? -6.991 6.206 12.173 1.00 92.06 92 ILE A O 1
ATOM 794 N N . VAL A 1 93 ? -7.262 7.947 10.806 1.00 91.50 93 VAL A N 1
ATOM 795 C CA . VAL A 1 93 ? -6.013 7.697 10.070 1.00 91.50 93 VAL A CA 1
ATOM 796 C C . VAL A 1 93 ? -4.837 8.237 10.884 1.00 91.50 93 VAL A C 1
ATOM 798 O O . VAL A 1 93 ? -4.612 9.441 10.933 1.00 91.50 93 VAL A O 1
ATOM 801 N N . ALA A 1 94 ? -4.073 7.341 11.506 1.00 91.38 94 ALA A N 1
ATOM 802 C CA . ALA A 1 94 ? -2.889 7.692 12.286 1.00 91.38 94 ALA A CA 1
ATOM 803 C C . ALA A 1 94 ? -1.682 8.021 11.393 1.00 91.38 94 ALA A C 1
ATOM 805 O O . ALA A 1 94 ? -0.903 8.918 11.704 1.00 91.38 94 ALA A O 1
ATOM 806 N N . GLN A 1 95 ? -1.505 7.284 10.291 1.00 92.25 95 GLN A N 1
ATOM 807 C CA . GLN A 1 95 ? -0.405 7.485 9.343 1.00 92.25 95 GLN A CA 1
ATOM 808 C C . GLN A 1 95 ? -0.865 7.220 7.912 1.00 92.25 95 GLN A C 1
ATOM 810 O O . GLN A 1 95 ? -1.700 6.346 7.667 1.00 92.25 95 GLN A O 1
ATOM 815 N N . SER A 1 96 ? -0.280 7.952 6.963 1.00 90.38 96 SER A N 1
ATOM 816 C CA . SER A 1 96 ? -0.527 7.804 5.530 1.00 90.38 96 SER A CA 1
ATOM 817 C C . SER A 1 96 ? 0.796 7.818 4.773 1.00 90.38 96 SER A C 1
ATOM 819 O O . SER A 1 96 ? 1.669 8.643 5.037 1.00 90.38 96 SER A O 1
ATOM 821 N N . TYR A 1 97 ? 0.940 6.906 3.820 1.00 89.94 97 TYR A N 1
ATOM 822 C CA . TYR A 1 97 ? 2.129 6.752 2.992 1.00 89.94 97 TYR A CA 1
ATOM 823 C C . TYR A 1 97 ? 1.762 6.924 1.525 1.00 89.94 97 TYR A C 1
ATOM 825 O O . TYR A 1 97 ? 0.686 6.514 1.100 1.00 89.94 97 TYR A O 1
ATOM 833 N N . VAL A 1 98 ? 2.672 7.478 0.722 1.00 89.12 98 VAL A N 1
ATOM 834 C CA . VAL A 1 98 ? 2.489 7.607 -0.737 1.00 89.12 98 VAL A CA 1
ATOM 835 C C . VAL A 1 98 ? 2.335 6.239 -1.429 1.00 89.12 98 VAL A C 1
ATOM 837 O O . VAL A 1 98 ? 2.880 5.257 -0.910 1.00 89.12 98 VAL A O 1
ATOM 840 N N . PRO A 1 99 ? 1.637 6.155 -2.582 1.00 86.75 99 PRO A N 1
ATOM 841 C CA . PRO A 1 99 ? 1.479 4.910 -3.336 1.00 86.75 99 PRO A CA 1
ATOM 842 C C . PRO A 1 99 ? 2.817 4.315 -3.762 1.00 86.75 99 PRO A C 1
ATOM 844 O O . PRO A 1 99 ? 3.814 5.038 -3.877 1.00 86.75 99 PRO A O 1
ATOM 847 N N . TRP A 1 100 ? 2.842 3.013 -4.043 1.00 86.56 100 TRP A N 1
ATOM 848 C CA . TRP A 1 100 ? 4.061 2.325 -4.464 1.00 86.56 100 TRP A CA 1
ATOM 849 C C . TRP A 1 100 ? 4.698 2.993 -5.686 1.00 86.56 100 TRP A C 1
ATOM 851 O O . TRP A 1 100 ? 5.876 3.341 -5.631 1.00 86.56 100 TRP A O 1
ATOM 861 N N . LEU A 1 101 ? 3.918 3.273 -6.736 1.00 84.69 101 LEU A N 1
ATOM 862 C CA . LEU A 1 101 ? 4.420 3.922 -7.955 1.00 84.69 101 LEU A CA 1
ATOM 863 C C . LEU A 1 101 ? 4.996 5.316 -7.685 1.00 84.69 101 LEU A C 1
ATOM 865 O O . LEU A 1 101 ? 6.081 5.634 -8.166 1.00 84.69 101 LEU A O 1
ATOM 869 N N . THR A 1 102 ? 4.309 6.128 -6.878 1.00 87.31 102 THR A N 1
ATOM 870 C CA . THR A 1 102 ? 4.797 7.459 -6.493 1.00 87.31 102 THR A CA 1
ATOM 871 C C . THR A 1 102 ? 6.109 7.355 -5.728 1.00 87.31 102 THR A C 1
ATOM 873 O O . THR A 1 102 ? 7.040 8.094 -6.029 1.00 87.31 102 THR A O 1
ATOM 876 N N . ARG A 1 103 ? 6.228 6.402 -4.792 1.00 88.31 103 ARG A N 1
ATOM 877 C CA . ARG A 1 103 ? 7.501 6.161 -4.103 1.00 88.31 103 ARG A CA 1
ATOM 878 C C . ARG A 1 103 ? 8.600 5.762 -5.077 1.00 88.31 103 ARG A C 1
ATOM 880 O O . ARG A 1 103 ? 9.690 6.304 -4.960 1.00 88.31 103 ARG A O 1
ATOM 887 N N . GLN A 1 104 ? 8.350 4.822 -5.988 1.00 88.62 104 GLN A N 1
ATOM 888 C CA . GLN A 1 104 ? 9.382 4.388 -6.934 1.00 88.62 104 GLN A CA 1
ATOM 889 C C . GLN A 1 104 ? 9.853 5.546 -7.813 1.00 88.62 104 GLN A C 1
ATOM 891 O O . GLN A 1 104 ? 11.053 5.713 -7.993 1.00 88.62 104 GLN A O 1
ATOM 896 N N . ALA A 1 105 ? 8.934 6.394 -8.283 1.00 86.69 105 ALA A N 1
ATOM 897 C CA . ALA A 1 105 ? 9.292 7.600 -9.023 1.00 86.69 105 ALA A CA 1
ATOM 898 C C . ALA A 1 105 ? 10.160 8.550 -8.178 1.00 86.69 105 ALA A C 1
ATOM 900 O O . ALA A 1 105 ? 11.186 9.034 -8.650 1.00 86.69 105 ALA A O 1
ATOM 901 N N . SER A 1 106 ? 9.797 8.778 -6.910 1.00 87.00 106 SER A N 1
ATOM 902 C CA . SER A 1 106 ? 10.607 9.591 -5.998 1.00 87.00 106 SER A CA 1
ATOM 903 C C . SER A 1 106 ? 11.992 8.990 -5.750 1.00 87.00 106 SER A C 1
ATOM 905 O O . SER A 1 106 ? 12.970 9.729 -5.746 1.00 87.00 106 SER A O 1
ATOM 907 N N . LEU A 1 107 ? 12.095 7.674 -5.562 1.00 86.19 107 LEU A N 1
ATOM 908 C CA . LEU A 1 107 ? 13.379 6.993 -5.379 1.00 86.19 107 LEU A CA 1
ATOM 909 C C . LEU A 1 107 ? 14.245 7.091 -6.632 1.00 86.19 107 LEU A C 1
ATOM 911 O O . LEU A 1 107 ? 15.401 7.454 -6.536 1.00 86.19 107 LEU A O 1
ATOM 915 N N . GLN A 1 108 ? 13.693 6.887 -7.827 1.00 84.12 108 GLN A N 1
ATOM 916 C CA . GLN A 1 108 ? 14.468 7.000 -9.069 1.00 84.12 108 GLN A CA 1
ATOM 917 C C . GLN A 1 108 ? 15.077 8.392 -9.282 1.00 84.12 108 GLN A C 1
ATOM 919 O O . GLN A 1 108 ? 16.173 8.510 -9.831 1.00 84.12 108 GLN A O 1
ATOM 924 N N . LEU A 1 109 ? 14.376 9.443 -8.851 1.00 80.06 109 LEU A N 1
ATOM 925 C CA . LEU A 1 109 ? 14.880 10.812 -8.922 1.00 80.06 109 LEU A CA 1
ATOM 926 C C . LEU A 1 109 ? 15.929 11.095 -7.840 1.00 80.06 109 LEU A C 1
ATOM 928 O O . LEU A 1 109 ? 16.955 11.705 -8.134 1.00 80.06 109 LEU A O 1
ATOM 932 N N . ASN A 1 110 ? 15.679 10.652 -6.605 1.00 81.88 110 ASN A N 1
ATOM 933 C CA . ASN A 1 110 ? 16.538 10.951 -5.459 1.00 81.88 110 ASN A CA 1
ATOM 934 C C . ASN A 1 110 ? 17.755 10.023 -5.349 1.00 81.88 110 ASN A C 1
ATOM 936 O O . ASN A 1 110 ? 18.806 10.453 -4.901 1.00 81.88 110 ASN A O 1
ATOM 940 N N . ASP A 1 111 ? 17.668 8.773 -5.785 1.00 81.56 111 ASP A N 1
ATOM 941 C CA . ASP A 1 111 ? 18.760 7.802 -5.659 1.00 81.56 111 ASP A CA 1
ATOM 942 C C . ASP A 1 111 ? 19.796 7.951 -6.781 1.00 81.56 111 ASP A C 1
ATOM 944 O O . ASP A 1 111 ? 20.822 7.274 -6.783 1.00 81.56 111 ASP A O 1
ATOM 948 N N . ASN A 1 112 ? 19.560 8.846 -7.7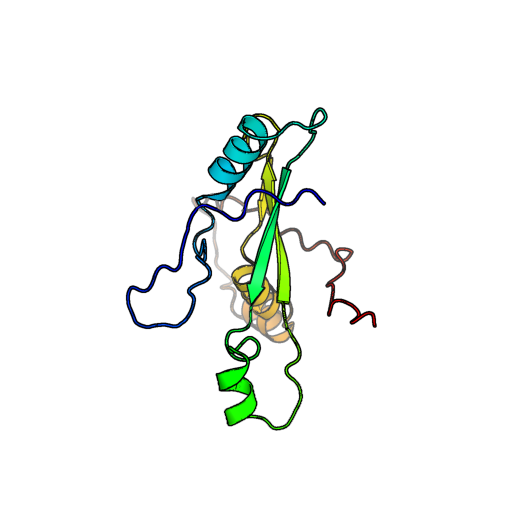48 1.00 82.25 112 ASN A N 1
ATOM 949 C CA . ASN A 1 112 ? 20.507 9.127 -8.815 1.00 82.25 112 ASN A CA 1
ATOM 950 C C . ASN A 1 112 ? 21.458 10.274 -8.412 1.00 82.25 112 ASN A C 1
ATOM 952 O O . ASN A 1 112 ? 21.100 11.453 -8.539 1.00 82.25 112 ASN A O 1
ATOM 956 N N . PRO A 1 113 ? 22.708 9.979 -8.002 1.00 82.69 113 PRO A N 1
ATOM 957 C CA . PRO A 1 113 ? 23.638 11.000 -7.521 1.00 82.69 113 PRO A CA 1
ATOM 958 C C . PRO A 1 113 ? 24.012 12.019 -8.604 1.00 82.69 113 PRO A C 1
ATOM 960 O O . PRO A 1 113 ? 24.361 13.155 -8.284 1.00 82.69 113 PRO A O 1
ATOM 963 N N . ARG A 1 114 ? 23.917 11.649 -9.892 1.00 83.88 114 ARG A N 1
ATOM 964 C CA . ARG A 1 114 ? 24.170 12.576 -11.004 1.00 83.88 114 ARG A CA 1
ATOM 965 C C . ARG A 1 114 ? 23.080 13.636 -11.090 1.00 83.88 114 ARG A C 1
ATOM 967 O O . ARG A 1 114 ? 23.406 14.814 -11.198 1.00 83.88 114 ARG A O 1
ATOM 974 N N . LEU A 1 115 ? 21.815 13.226 -10.977 1.00 79.12 115 LEU A N 1
ATOM 975 C CA . LEU A 1 115 ? 20.678 14.148 -10.981 1.00 79.12 115 LEU A CA 1
ATOM 976 C C . LEU A 1 115 ? 20.709 15.070 -9.759 1.00 79.12 115 LEU A C 1
ATOM 978 O O . LEU A 1 115 ? 20.497 16.270 -9.905 1.00 79.12 115 LEU A O 1
ATOM 982 N N . ILE A 1 116 ? 21.065 14.552 -8.577 1.00 80.75 116 ILE A N 1
ATOM 983 C CA . ILE A 1 116 ? 21.274 15.390 -7.384 1.00 80.75 116 ILE A CA 1
ATOM 984 C C . ILE A 1 116 ? 22.374 16.430 -7.633 1.00 80.75 116 ILE A C 1
ATOM 986 O O . ILE A 1 116 ? 22.200 17.610 -7.318 1.00 80.75 116 ILE A O 1
ATOM 990 N N . ALA A 1 117 ? 23.513 16.014 -8.194 1.00 82.50 117 ALA A N 1
ATOM 991 C CA . ALA A 1 117 ? 24.627 16.916 -8.466 1.00 82.50 117 ALA A CA 1
ATOM 992 C C . ALA A 1 117 ? 24.250 18.012 -9.477 1.00 82.50 117 ALA A C 1
ATOM 994 O O . ALA A 1 117 ? 24.609 19.172 -9.281 1.00 82.50 117 ALA A O 1
ATOM 995 N N . GLU A 1 118 ? 23.503 17.674 -10.530 1.00 81.88 118 GLU A N 1
ATOM 996 C CA . GLU A 1 118 ? 22.994 18.638 -11.513 1.00 81.88 118 GLU A CA 1
ATOM 997 C C . GLU A 1 118 ? 21.959 19.591 -10.907 1.00 81.88 118 GLU A C 1
ATOM 999 O O . GLU A 1 118 ? 22.069 20.803 -11.093 1.00 81.88 118 GLU A O 1
ATOM 1004 N N . MET A 1 119 ? 21.025 19.077 -10.103 1.00 77.62 119 MET A N 1
ATOM 1005 C CA . MET A 1 119 ? 20.047 19.892 -9.379 1.00 77.62 119 MET A CA 1
ATOM 1006 C C . MET A 1 119 ? 20.735 20.907 -8.459 1.00 77.62 119 MET A C 1
ATOM 1008 O O . MET A 1 119 ? 20.317 22.060 -8.398 1.00 77.62 119 MET A O 1
ATOM 1012 N N . ASN A 1 120 ? 21.813 20.512 -7.777 1.00 78.19 120 ASN A N 1
ATOM 1013 C CA . ASN A 1 120 ? 22.584 21.409 -6.915 1.00 78.19 120 ASN A CA 1
ATOM 1014 C C . ASN A 1 120 ? 23.394 22.447 -7.706 1.00 78.19 120 ASN A C 1
ATOM 1016 O O . ASN A 1 120 ? 23.501 23.587 -7.259 1.00 78.19 120 ASN A O 1
ATOM 1020 N N . ARG A 1 121 ? 23.928 22.092 -8.883 1.00 79.31 121 ARG A N 1
ATOM 1021 C CA . ARG A 1 121 ? 24.639 23.032 -9.772 1.00 79.31 121 ARG A CA 1
ATOM 1022 C C . ARG A 1 121 ? 23.711 24.069 -10.400 1.00 79.31 121 ARG A C 1
ATOM 1024 O O . ARG A 1 121 ? 24.132 25.197 -10.619 1.00 79.31 121 ARG A O 1
ATOM 1031 N N . GLY A 1 122 ? 22.469 23.687 -10.690 1.00 69.25 122 GLY A N 1
ATOM 1032 C CA . GLY A 1 122 ? 21.453 24.563 -11.270 1.00 69.25 122 GLY A CA 1
ATOM 1033 C C . GLY A 1 122 ? 20.737 25.468 -10.264 1.00 69.25 122 GLY A C 1
ATOM 1034 O O . GLY A 1 122 ? 19.864 26.230 -10.677 1.00 69.25 122 GLY A O 1
ATOM 1035 N N . ARG A 1 123 ? 21.059 25.403 -8.960 1.00 69.06 123 ARG A N 1
ATOM 1036 C CA . ARG A 1 123 ? 20.429 26.280 -7.961 1.00 69.06 123 ARG A CA 1
ATOM 1037 C C . ARG A 1 123 ? 20.858 27.733 -8.208 1.00 69.06 123 ARG A C 1
ATOM 1039 O O . ARG A 1 123 ? 22.049 28.026 -8.103 1.00 69.06 123 ARG A O 1
ATOM 1046 N N . PRO A 1 124 ? 19.926 28.657 -8.511 1.00 63.66 124 PRO A N 1
ATOM 1047 C CA . PRO A 1 124 ? 20.274 30.059 -8.680 1.00 63.66 124 PRO A CA 1
ATOM 1048 C C . PRO A 1 124 ? 20.816 30.618 -7.359 1.00 63.66 124 PRO A C 1
ATOM 1050 O O . PRO A 1 124 ? 20.203 30.468 -6.305 1.00 63.66 124 PRO A O 1
ATOM 1053 N N . PHE A 1 125 ? 21.970 31.282 -7.432 1.00 57.12 125 PHE A N 1
ATOM 1054 C CA . PHE A 1 125 ? 22.696 31.846 -6.285 1.00 57.12 125 PHE A CA 1
ATOM 1055 C C . PHE A 1 125 ? 21.909 32.952 -5.546 1.00 57.12 125 PHE A C 1
ATOM 1057 O O . PHE A 1 125 ? 22.223 33.290 -4.410 1.00 57.12 125 PHE A O 1
ATOM 1064 N N . PHE A 1 126 ? 20.850 33.486 -6.164 1.00 53.75 126 PHE A N 1
ATOM 1065 C CA . PHE A 1 126 ? 19.996 34.542 -5.619 1.00 53.75 126 PHE A CA 1
ATOM 1066 C C . PHE A 1 126 ? 18.568 34.040 -5.368 1.00 53.75 126 PHE A C 1
ATOM 1068 O O . PHE A 1 126 ? 17.631 34.433 -6.055 1.00 53.75 126 PHE A O 1
ATOM 1075 N N . ALA A 1 127 ? 18.375 33.191 -4.362 1.00 51.62 127 ALA A N 1
ATOM 1076 C CA . ALA A 1 127 ? 17.076 33.076 -3.700 1.00 51.62 127 ALA A CA 1
ATOM 1077 C C . ALA A 1 127 ? 17.124 33.941 -2.434 1.00 51.62 127 ALA A C 1
ATOM 1079 O O . ALA A 1 127 ? 17.254 33.442 -1.320 1.00 51.62 127 ALA A O 1
ATOM 1080 N N . ALA A 1 128 ? 17.113 35.264 -2.623 1.00 48.62 128 ALA A N 1
ATOM 1081 C CA . ALA A 1 128 ? 16.904 36.189 -1.522 1.00 48.62 128 ALA A CA 1
ATOM 1082 C C . ALA A 1 128 ? 15.463 36.016 -1.026 1.00 48.62 128 ALA A C 1
ATOM 1084 O O . ALA A 1 128 ? 14.499 36.263 -1.748 1.00 48.62 128 ALA A O 1
ATOM 1085 N N . THR A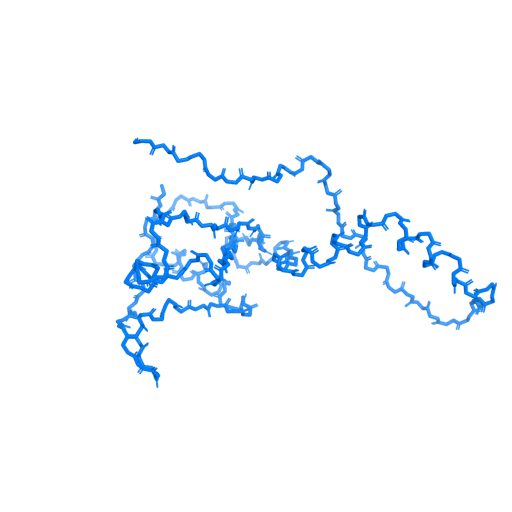 1 129 ? 15.342 35.546 0.208 1.00 49.94 129 THR A N 1
ATOM 1086 C CA . THR A 1 129 ? 14.129 35.532 1.016 1.00 49.94 129 THR A CA 1
ATOM 1087 C C . THR A 1 129 ? 13.405 36.875 0.935 1.00 49.94 129 THR A C 1
ATOM 1089 O O . THR A 1 129 ? 14.005 37.886 1.272 1.00 49.94 129 THR A O 1
ATOM 1092 N N . ILE A 1 130 ? 12.120 36.866 0.568 1.00 44.28 130 ILE A N 1
ATOM 1093 C CA . ILE A 1 130 ? 11.023 37.560 1.268 1.00 44.28 130 ILE A CA 1
ATOM 1094 C C . ILE A 1 130 ? 9.738 36.777 0.937 1.00 44.28 130 ILE A C 1
ATOM 1096 O O . ILE A 1 130 ? 9.290 36.743 -0.205 1.00 44.28 130 ILE A O 1
ATOM 1100 N N . GLY A 1 131 ? 9.147 36.133 1.946 1.00 48.72 131 GLY A N 1
ATOM 1101 C CA . GLY A 1 131 ? 7.724 35.768 1.946 1.00 48.72 131 GLY A CA 1
ATOM 1102 C C . GLY A 1 131 ? 7.326 34.309 1.692 1.00 48.72 131 GLY A C 1
ATOM 1103 O O . GLY A 1 131 ? 6.226 33.942 2.094 1.00 48.72 131 GLY A O 1
ATOM 1104 N N . SER A 1 132 ? 8.160 33.442 1.108 1.00 44.16 132 SER A N 1
ATOM 1105 C CA . SER A 1 132 ? 7.775 32.028 0.962 1.00 44.16 132 SER A CA 1
ATOM 1106 C C . SER A 1 132 ? 8.059 31.262 2.256 1.00 44.16 132 SER A C 1
ATOM 1108 O O . SER A 1 132 ? 9.162 30.752 2.462 1.00 44.16 132 SER A O 1
ATOM 1110 N N . GLN A 1 133 ? 7.059 31.164 3.131 1.00 42.00 133 GLN A N 1
ATOM 1111 C CA . GLN A 1 133 ? 6.962 30.040 4.060 1.00 42.00 133 GLN A CA 1
ATOM 1112 C C . GLN A 1 133 ? 6.834 28.781 3.195 1.00 42.00 133 GLN A C 1
ATOM 1114 O O . GLN A 1 133 ? 5.745 28.409 2.769 1.00 42.00 133 GLN A O 1
ATOM 1119 N N . VAL A 1 134 ? 7.969 28.177 2.841 1.00 46.62 134 VAL A N 1
ATOM 1120 C CA . VAL A 1 134 ? 7.983 26.809 2.336 1.00 46.62 134 VAL A CA 1
ATOM 1121 C C . VAL A 1 134 ? 7.639 25.966 3.548 1.00 46.62 134 VAL A C 1
ATOM 1123 O O . VAL A 1 134 ? 8.486 25.738 4.411 1.00 46.62 134 VAL A O 1
ATOM 1126 N N . GLU A 1 135 ? 6.370 25.587 3.655 1.00 43.62 135 GLU A N 1
ATOM 1127 C CA . GLU A 1 135 ? 5.934 24.580 4.606 1.00 43.62 135 GLU A CA 1
ATOM 1128 C C . GLU A 1 135 ? 6.788 23.345 4.320 1.00 43.62 135 GLU A C 1
ATOM 1130 O O . GLU A 1 135 ? 6.715 22.748 3.244 1.00 43.62 135 GLU A O 1
ATOM 1135 N N . ALA A 1 136 ? 7.723 23.055 5.221 1.00 40.31 136 ALA A N 1
ATOM 1136 C CA . ALA A 1 136 ? 8.626 21.937 5.067 1.00 40.31 136 ALA A CA 1
ATOM 1137 C C . ALA A 1 136 ? 7.786 20.665 5.187 1.00 40.31 136 ALA A C 1
ATOM 1139 O O . ALA A 1 136 ? 7.606 20.132 6.280 1.00 40.31 136 ALA A O 1
ATOM 1140 N N . THR A 1 137 ? 7.252 20.170 4.067 1.00 44.34 137 THR A N 1
ATOM 1141 C CA . THR A 1 137 ? 6.846 18.771 3.966 1.00 44.34 137 THR A CA 1
ATOM 1142 C C . THR A 1 137 ? 8.056 17.971 4.399 1.00 44.34 137 THR A C 1
ATOM 1144 O O . THR A 1 137 ? 9.092 18.009 3.727 1.00 44.34 137 THR A O 1
ATOM 1147 N N . ALA A 1 138 ? 7.943 17.339 5.569 1.00 44.41 138 ALA A N 1
ATOM 1148 C CA . ALA A 1 138 ? 8.994 16.519 6.136 1.00 44.41 138 ALA A CA 1
ATOM 1149 C C . ALA A 1 138 ? 9.559 15.623 5.023 1.00 44.41 138 ALA A C 1
ATOM 1151 O O . ALA A 1 138 ? 8.769 15.067 4.247 1.00 44.41 138 ALA A O 1
ATOM 1152 N N . PRO A 1 139 ? 10.895 15.518 4.889 1.00 41.22 139 PRO A N 1
ATOM 1153 C CA . PRO A 1 139 ? 11.487 14.651 3.885 1.00 41.22 139 PRO A CA 1
ATOM 1154 C C . PRO A 1 139 ? 10.837 13.281 4.026 1.00 41.22 139 PRO A C 1
ATOM 1156 O O . PRO A 1 139 ? 10.684 12.789 5.146 1.00 41.22 139 PRO A O 1
ATOM 1159 N N . SER A 1 140 ? 10.401 12.702 2.902 1.00 50.94 140 SER A N 1
ATOM 1160 C CA . SER A 1 140 ? 9.861 11.346 2.883 1.00 50.94 140 SER A CA 1
ATOM 1161 C C . SER A 1 140 ? 10.836 10.478 3.659 1.00 50.94 140 SER A C 1
ATOM 1163 O O . SER A 1 140 ? 11.981 10.340 3.228 1.00 50.94 140 SER A O 1
ATOM 1165 N N . GLN A 1 141 ? 10.416 10.005 4.832 1.00 45.16 141 GLN A N 1
ATOM 1166 C CA . GLN A 1 141 ? 11.279 9.317 5.776 1.00 45.16 141 GLN A CA 1
ATOM 1167 C C . GLN A 1 141 ? 11.741 8.027 5.094 1.00 45.16 141 GLN A C 1
ATOM 1169 O O . GLN A 1 141 ? 11.033 7.020 5.063 1.00 45.16 141 GLN A O 1
ATOM 1174 N N . HIS A 1 142 ? 12.884 8.108 4.415 1.00 45.00 142 HIS A N 1
ATOM 1175 C CA . HIS A 1 142 ? 13.572 6.969 3.855 1.00 45.00 142 HIS A CA 1
ATOM 1176 C C . HIS A 1 142 ? 14.170 6.260 5.058 1.00 45.00 142 HIS A C 1
ATOM 1178 O O . HIS A 1 142 ? 15.252 6.616 5.513 1.00 45.00 142 HIS A O 1
ATOM 1184 N N . ASP A 1 143 ? 13.428 5.313 5.621 1.00 49.34 143 ASP A N 1
ATOM 1185 C CA . ASP A 1 143 ? 13.986 4.387 6.591 1.00 49.34 143 ASP A CA 1
ATOM 1186 C C . ASP A 1 143 ? 14.899 3.413 5.825 1.00 49.34 143 ASP A C 1
ATOM 1188 O O . ASP A 1 143 ? 14.394 2.595 5.047 1.00 49.34 143 ASP A O 1
ATOM 1192 N N . PRO A 1 144 ? 16.233 3.514 5.974 1.00 53.06 144 PRO A N 1
ATOM 1193 C CA . PRO A 1 144 ? 17.169 2.631 5.287 1.00 53.06 144 PRO A CA 1
ATOM 1194 C C . PRO A 1 144 ? 17.075 1.178 5.774 1.00 53.06 144 PRO A C 1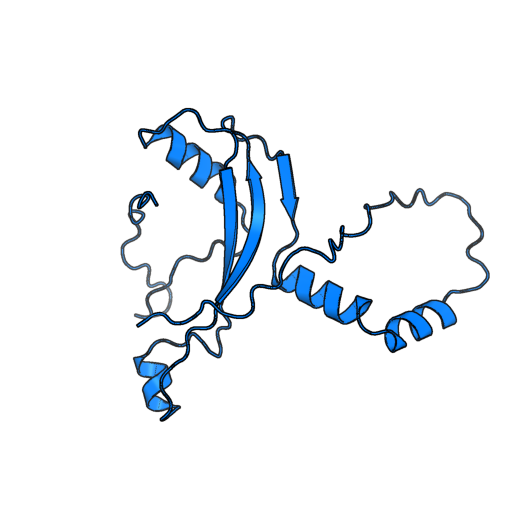
ATOM 1196 O O . PRO A 1 144 ? 17.648 0.298 5.140 1.00 53.06 144 PRO A O 1
ATOM 1199 N N . ASN A 1 145 ? 16.346 0.917 6.867 1.00 43.09 145 ASN A N 1
ATOM 1200 C CA . ASN A 1 145 ? 16.190 -0.410 7.454 1.00 43.09 145 ASN A CA 1
ATOM 1201 C C . ASN A 1 145 ? 14.874 -1.095 7.072 1.00 43.09 145 ASN A C 1
ATOM 1203 O O . ASN A 1 145 ? 14.612 -2.199 7.544 1.00 43.09 145 ASN A O 1
ATOM 1207 N N . LEU A 1 146 ? 14.034 -0.471 6.239 1.00 45.44 146 LEU A N 1
ATOM 1208 C CA . LEU A 1 146 ? 12.809 -1.098 5.751 1.00 45.44 146 LEU A CA 1
ATOM 1209 C C . LEU A 1 146 ? 13.185 -2.090 4.637 1.00 45.44 146 LEU A C 1
ATOM 1211 O O . LEU A 1 146 ? 13.577 -1.646 3.552 1.00 45.44 146 LEU A O 1
ATOM 1215 N N . PRO A 1 147 ? 13.097 -3.417 4.869 1.00 37.66 147 PRO A N 1
ATOM 1216 C CA . PRO A 1 147 ? 13.478 -4.393 3.864 1.00 37.66 147 PRO A CA 1
ATOM 1217 C C . PRO A 1 147 ? 12.630 -4.180 2.613 1.00 37.66 147 PRO A C 1
ATOM 1219 O O . PRO A 1 147 ? 11.397 -4.224 2.641 1.00 37.66 147 PRO A O 1
ATOM 1222 N N . VAL A 1 148 ? 13.304 -3.946 1.488 1.00 43.50 148 VAL A N 1
ATOM 1223 C CA . VAL A 1 148 ? 12.699 -4.129 0.174 1.00 43.50 148 VAL A CA 1
ATOM 1224 C C . VAL A 1 148 ? 12.504 -5.633 0.049 1.00 43.50 148 VAL A C 1
ATOM 1226 O O . VAL A 1 148 ? 13.438 -6.346 -0.302 1.00 43.50 148 VAL A O 1
ATOM 1229 N N . HIS A 1 149 ? 11.323 -6.137 0.413 1.00 39.69 149 HIS A N 1
ATOM 1230 C CA . HIS A 1 149 ? 10.961 -7.517 0.113 1.00 39.69 149 HIS A CA 1
ATOM 1231 C C . HIS A 1 149 ? 10.897 -7.661 -1.413 1.00 39.69 149 HIS A C 1
ATOM 1233 O O . HIS A 1 149 ? 9.881 -7.392 -2.050 1.00 39.69 149 HIS A O 1
ATOM 1239 N N . LEU A 1 150 ? 12.042 -8.010 -1.996 1.00 42.66 150 LEU A N 1
ATOM 1240 C CA . LEU A 1 150 ? 12.160 -8.597 -3.316 1.00 42.66 150 LEU A CA 1
ATOM 1241 C C . LEU A 1 150 ? 11.627 -10.019 -3.197 1.00 42.66 150 LEU A C 1
ATOM 1243 O O . LEU A 1 150 ? 12.247 -10.829 -2.520 1.00 42.66 150 LEU A O 1
ATOM 1247 N N . ALA A 1 151 ? 10.497 -10.262 -3.858 1.00 37.56 151 ALA A N 1
ATOM 1248 C CA . ALA A 1 151 ? 9.867 -11.557 -4.080 1.00 37.56 151 ALA A CA 1
ATOM 1249 C C . ALA A 1 151 ? 9.503 -12.367 -2.818 1.00 37.56 151 ALA A C 1
ATOM 1251 O O . ALA A 1 151 ? 10.296 -12.628 -1.916 1.00 37.56 151 ALA A O 1
ATOM 1252 N N . SER A 1 152 ? 8.255 -12.827 -2.790 1.00 33.91 152 SER A N 1
ATOM 1253 C CA . SER A 1 152 ? 7.879 -13.946 -1.932 1.00 33.91 152 SER A CA 1
ATOM 1254 C C . SER A 1 152 ? 8.758 -15.145 -2.312 1.00 33.91 152 SER A C 1
ATOM 1256 O O . SER A 1 152 ? 8.883 -15.414 -3.509 1.00 33.91 152 SER A O 1
ATOM 1258 N N . PRO A 1 153 ? 9.364 -15.887 -1.366 1.00 35.69 153 PRO A N 1
ATOM 1259 C CA . PRO A 1 153 ? 9.916 -17.183 -1.708 1.00 35.69 153 PRO A CA 1
ATOM 1260 C C . PRO A 1 153 ? 8.738 -18.058 -2.139 1.00 35.69 153 PRO A C 1
ATOM 1262 O O . PRO A 1 153 ? 7.771 -18.237 -1.395 1.00 35.69 153 PRO A O 1
ATOM 1265 N N . VAL A 1 154 ? 8.795 -18.536 -3.378 1.00 37.75 154 VAL A N 1
ATOM 1266 C CA . VAL A 1 154 ? 7.907 -19.578 -3.885 1.00 37.75 154 VAL A CA 1
ATOM 1267 C C . VAL A 1 154 ? 8.212 -20.829 -3.059 1.00 37.75 154 VAL A C 1
ATOM 1269 O O . VAL A 1 154 ? 9.276 -21.429 -3.199 1.00 37.75 154 VAL A O 1
ATOM 1272 N N . GLY A 1 155 ? 7.334 -21.141 -2.108 1.00 32.16 155 GLY A N 1
ATOM 1273 C CA . GLY A 1 155 ? 7.370 -22.377 -1.334 1.00 32.16 155 GLY A CA 1
ATOM 1274 C C . GLY A 1 155 ? 6.522 -23.438 -2.026 1.00 32.16 155 GLY A C 1
ATOM 1275 O O . GLY A 1 155 ? 5.366 -23.163 -2.344 1.00 32.16 155 GLY A O 1
ATOM 1276 N N . ASN A 1 156 ? 7.146 -24.595 -2.266 1.00 31.16 156 ASN A N 1
ATOM 1277 C CA . ASN A 1 156 ? 6.568 -25.833 -2.802 1.00 31.16 156 ASN A CA 1
ATOM 1278 C C . ASN A 1 156 ? 5.336 -26.326 -2.037 1.00 31.16 156 ASN A C 1
ATOM 1280 O O . ASN A 1 156 ? 5.331 -26.196 -0.791 1.00 31.16 156 ASN A O 1
#

Sequence (156 aa):
YYELSPGPWGDFYPYGKLGRRHYDTTGDAWVRMAMNTLDKTEHEPMLRILCIEETWCKKYNLPDMVWDQRYEEPKDFQNYYRLRRVITPEGIVAQSYVPWLTRQASLQLNDNPRLIAEMNRGRPFFAATIGSQVEATAPSQHDPNLPVHLASPVGN

Secondary structure (DSSP, 8-state):
-------S-----TTSSS------SS--SHHHHHHHHHHHS-----S-EEEEEEEE-TTTS--HHHHTTT-SSPPP--EEEEEEEEE-TTS-EEEE---HHHHHHHHHHHS-HHHHHHHHHTS-S----SS------------TTS----------